Protein AF-O06669-F1 (afdb_monomer_lite)

Foldseek 3Di:
DVVVVVVVVPPPPPDDDPVRVVVVVVVVVVVVVVVVVVVVVVVVVVVVVVVVVVVVVVVVVLVVCCVVVVHDFDWDDDPVWTDRPPDID

Organism: Streptococcus gordonii (NCBI:txid1302)

Secondary structure (DSSP, 8-state):
-HHHHHHHTTS---PPPHHHHHHHHHHHHHHHHHHHHHHHHHHHHHHHHHHHHHHHHHHHHHHHHHHHHTS----EE-SS-EE-SS-B-

Radius of gyration: 29.96 Å; chains: 1; bounding box: 54×40×70 Å

Sequence (89 aa):
MVRTIVRLRQLPIKAFTVLESLLVLMISSFILLALSSSVQATFEQIQAKIFFLEFEHFYQESQKLSVSSQRKLVLEISSQEISNGYARL

pLDDT: mean 82.89, std 11.97, range [53.0, 96.56]

Structure (mmCIF, N/CA/C/O backbone):
data_AF-O06669-F1
#
_entry.id   AF-O06669-F1
#
loop_
_atom_site.group_PDB
_atom_site.id
_atom_site.type_symbol
_atom_site.label_atom_id
_atom_site.label_alt_id
_atom_site.label_comp_id
_atom_site.label_asym_id
_atom_site.label_entity_id
_atom_site.label_seq_id
_atom_site.pdbx_PDB_ins_code
_atom_site.Cartn_x
_atom_site.Cartn_y
_atom_site.Cartn_z
_atom_site.occupancy
_atom_site.B_iso_or_equiv
_atom_site.auth_seq_id
_atom_site.auth_comp_id
_atom_site.auth_asym_id
_atom_site.auth_atom_id
_atom_site.pdbx_PDB_model_num
ATOM 1 N N . MET A 1 1 ? 26.870 34.764 -32.865 1.00 53.00 1 MET A N 1
ATOM 2 C CA . MET A 1 1 ? 25.831 33.713 -32.765 1.00 53.00 1 MET A CA 1
ATOM 3 C C . MET A 1 1 ? 25.917 32.666 -33.883 1.00 53.00 1 MET A C 1
ATOM 5 O O . MET A 1 1 ? 25.857 31.485 -33.583 1.00 53.00 1 MET A O 1
ATOM 9 N N . VAL A 1 2 ? 26.144 33.055 -35.146 1.00 56.91 2 VAL A N 1
ATOM 10 C CA . VAL A 1 2 ? 26.210 32.123 -36.301 1.00 56.91 2 VAL A CA 1
ATOM 11 C C . VAL A 1 2 ? 27.367 31.105 -36.224 1.00 56.91 2 VAL A C 1
ATOM 13 O O . VAL A 1 2 ? 27.178 29.933 -36.533 1.00 56.91 2 VAL A O 1
ATOM 16 N N . ARG A 1 3 ? 28.556 31.507 -35.744 1.00 55.44 3 ARG A N 1
ATOM 17 C CA . ARG A 1 3 ? 29.735 30.616 -35.627 1.00 55.44 3 ARG A CA 1
ATOM 18 C C . ARG A 1 3 ? 29.531 29.420 -34.686 1.00 55.44 3 ARG A C 1
ATOM 20 O O . ARG A 1 3 ? 30.121 28.368 -34.915 1.00 55.44 3 ARG A O 1
ATOM 27 N N . THR A 1 4 ? 28.708 29.564 -33.649 1.00 57.22 4 THR A N 1
ATOM 28 C CA . THR A 1 4 ? 28.478 28.513 -32.645 1.00 57.22 4 THR A CA 1
ATOM 29 C C . THR A 1 4 ? 27.598 27.391 -33.201 1.00 57.22 4 THR A C 1
ATOM 31 O O . THR A 1 4 ? 27.871 26.219 -32.965 1.00 57.22 4 THR A O 1
ATOM 34 N N . ILE A 1 5 ? 26.603 27.742 -34.023 1.00 60.34 5 ILE A N 1
ATOM 35 C CA . ILE A 1 5 ? 25.674 26.796 -34.663 1.00 60.34 5 ILE A CA 1
ATOM 36 C C . ILE A 1 5 ? 26.406 25.920 -35.695 1.00 60.34 5 ILE A C 1
ATOM 38 O O . ILE A 1 5 ? 26.156 24.721 -35.791 1.00 60.34 5 ILE A O 1
ATOM 42 N N . VAL A 1 6 ? 27.376 26.490 -36.420 1.00 59.38 6 VAL A N 1
ATOM 43 C CA . VAL A 1 6 ? 28.186 25.749 -37.405 1.00 59.38 6 VAL A CA 1
ATOM 44 C C . VAL A 1 6 ? 29.094 24.709 -36.735 1.00 59.38 6 VAL A C 1
ATOM 46 O O . VAL A 1 6 ? 29.235 23.609 -37.263 1.00 59.38 6 VAL A O 1
ATOM 49 N N . ARG A 1 7 ? 29.657 25.004 -35.551 1.00 54.50 7 ARG A N 1
ATOM 50 C CA . ARG A 1 7 ? 30.455 24.024 -34.786 1.00 54.50 7 ARG A CA 1
ATOM 51 C C . ARG A 1 7 ? 29.618 22.867 -34.243 1.00 54.50 7 ARG A C 1
ATOM 53 O O . ARG A 1 7 ? 30.100 21.741 -34.237 1.00 54.50 7 ARG A O 1
ATOM 60 N N . LEU A 1 8 ? 28.372 23.117 -33.833 1.00 57.59 8 LEU A N 1
ATOM 61 C CA . LEU A 1 8 ? 27.471 22.061 -33.352 1.00 57.59 8 LEU A CA 1
ATOM 62 C C . LEU A 1 8 ? 27.119 21.051 -34.454 1.00 57.59 8 LEU A C 1
ATOM 64 O O . LEU A 1 8 ? 27.014 19.861 -34.186 1.00 57.59 8 LEU A O 1
ATOM 68 N N . ARG A 1 9 ? 27.020 21.510 -35.708 1.00 54.72 9 ARG A N 1
ATOM 69 C CA . ARG A 1 9 ? 26.775 20.661 -36.887 1.00 54.72 9 ARG A CA 1
ATOM 70 C C . ARG A 1 9 ? 27.960 19.753 -37.253 1.00 54.72 9 ARG A C 1
ATOM 72 O O . ARG A 1 9 ? 27.778 18.796 -37.995 1.00 54.72 9 ARG A O 1
ATOM 79 N N . GLN A 1 10 ? 29.163 20.067 -36.767 1.00 56.62 10 GLN A N 1
ATOM 80 C CA . GLN A 1 10 ? 30.400 19.324 -37.041 1.00 56.62 10 GLN A CA 1
ATOM 81 C C . GLN A 1 10 ? 30.779 18.336 -35.934 1.00 56.62 10 GLN A C 1
ATOM 83 O O . GLN A 1 10 ? 31.770 17.626 -36.075 1.00 56.62 10 GLN A O 1
ATOM 88 N N . LEU A 1 11 ? 30.015 18.272 -34.842 1.00 59.41 11 LEU A N 1
ATOM 89 C CA . LEU A 1 11 ? 30.157 17.200 -33.866 1.00 59.41 11 LEU A CA 1
ATOM 90 C C . LEU A 1 11 ? 29.481 15.960 -34.463 1.00 59.41 11 LEU A C 1
ATOM 92 O O . LEU A 1 11 ? 28.266 15.993 -34.668 1.00 59.41 11 LEU A O 1
ATOM 96 N N . PRO A 1 12 ? 30.214 14.874 -34.766 1.00 60.12 12 PRO A N 1
ATOM 97 C CA . PRO A 1 12 ? 29.592 13.615 -35.133 1.00 60.12 12 PRO A CA 1
ATOM 98 C C . PRO A 1 12 ? 28.938 13.051 -33.872 1.00 60.12 12 PRO A C 1
ATOM 100 O O . PRO A 1 12 ? 29.521 12.242 -33.153 1.00 60.12 12 PRO A O 1
ATOM 103 N N . ILE A 1 13 ? 27.732 13.520 -33.556 1.00 62.91 13 ILE A N 1
ATOM 104 C CA . ILE A 1 13 ? 26.899 12.889 -32.542 1.00 62.91 13 ILE A CA 1
ATOM 105 C C . ILE A 1 13 ? 26.492 11.560 -33.166 1.00 62.91 13 ILE A C 1
ATOM 107 O O . ILE A 1 13 ? 25.618 11.505 -34.031 1.00 62.91 13 ILE A O 1
ATOM 111 N N . LYS A 1 14 ? 27.221 10.501 -32.812 1.00 65.62 14 LYS A N 1
ATOM 112 C CA . LYS A 1 14 ? 26.940 9.148 -33.275 1.00 65.62 14 LYS A CA 1
ATOM 113 C C . LYS A 1 14 ? 25.562 8.791 -32.725 1.00 65.62 14 LYS A C 1
ATOM 115 O O . LYS A 1 14 ? 25.406 8.608 -31.521 1.00 65.62 14 LYS A O 1
ATOM 120 N N . ALA A 1 15 ? 24.554 8.820 -33.593 1.00 70.81 15 ALA A N 1
ATOM 121 C CA . ALA A 1 15 ? 23.210 8.415 -33.223 1.00 70.81 15 ALA A CA 1
ATOM 122 C C . ALA A 1 15 ? 23.251 6.956 -32.761 1.00 70.81 15 ALA A C 1
ATOM 124 O O . ALA A 1 15 ? 24.037 6.160 -33.286 1.00 70.81 15 ALA A O 1
ATOM 125 N N . PHE A 1 16 ? 22.415 6.620 -31.782 1.00 73.12 16 PHE A N 1
ATOM 126 C CA . PHE A 1 16 ? 22.257 5.237 -31.360 1.00 73.12 16 PHE A CA 1
ATOM 127 C C . PHE A 1 16 ? 21.862 4.372 -32.553 1.00 73.12 16 PHE A C 1
ATOM 129 O O . PHE A 1 16 ? 21.011 4.741 -33.367 1.00 73.12 16 PHE A O 1
ATOM 136 N N . THR A 1 17 ? 22.479 3.203 -32.650 1.00 87.69 17 THR A N 1
ATOM 137 C CA . THR A 1 17 ? 22.024 2.178 -33.580 1.00 87.69 17 THR A CA 1
ATOM 138 C C . THR A 1 17 ? 20.628 1.698 -33.179 1.00 87.69 17 THR A C 1
ATOM 140 O O . THR A 1 17 ? 20.203 1.809 -32.023 1.00 87.69 17 THR A O 1
ATOM 143 N N . VAL A 1 18 ? 19.896 1.130 -34.138 1.00 87.88 18 VAL A N 1
ATOM 144 C CA . VAL A 1 18 ? 18.566 0.552 -33.879 1.00 87.88 18 VAL A CA 1
ATOM 145 C C . VAL A 1 18 ? 18.651 -0.557 -32.825 1.00 87.88 18 VAL A C 1
ATOM 147 O O . VAL A 1 18 ? 17.785 -0.645 -31.960 1.00 87.88 18 VAL A O 1
ATOM 150 N N . LEU A 1 19 ? 19.724 -1.356 -32.849 1.00 90.81 19 LEU A N 1
ATOM 151 C CA . LEU A 1 19 ? 19.957 -2.420 -31.874 1.00 90.81 19 LEU A CA 1
ATOM 152 C C . LEU A 1 19 ? 20.164 -1.867 -30.459 1.00 90.81 19 LEU A C 1
ATOM 154 O O . LEU A 1 19 ? 19.527 -2.339 -29.523 1.00 90.81 19 LEU A O 1
ATOM 158 N N . GLU A 1 20 ? 21.018 -0.854 -30.298 1.00 90.50 20 GLU A N 1
ATOM 159 C CA . GLU A 1 20 ? 21.225 -0.212 -28.994 1.00 90.50 20 GLU A CA 1
ATOM 160 C C . GLU A 1 20 ? 19.929 0.424 -28.476 1.00 90.50 20 GLU A C 1
ATOM 162 O O . GLU A 1 20 ? 19.587 0.260 -27.308 1.00 90.50 20 GLU A O 1
ATOM 167 N N . SER A 1 21 ? 19.159 1.074 -29.353 1.00 92.75 21 SER A N 1
ATOM 168 C CA . SER A 1 21 ? 17.851 1.643 -29.002 1.00 92.75 21 SER A CA 1
ATOM 169 C C . SER A 1 21 ? 16.869 0.565 -28.529 1.00 92.75 21 SER A C 1
ATOM 171 O O . SER A 1 21 ? 16.160 0.760 -27.543 1.00 92.75 21 SER A O 1
ATOM 173 N N . LEU A 1 22 ? 16.854 -0.595 -29.193 1.00 94.25 22 LEU A N 1
ATOM 174 C CA . LEU A 1 22 ? 15.997 -1.721 -28.829 1.00 94.25 22 LEU A CA 1
ATOM 175 C C . LEU A 1 22 ? 16.408 -2.338 -27.485 1.00 94.25 22 LEU A C 1
ATOM 177 O O . LEU A 1 22 ? 15.544 -2.660 -26.673 1.00 94.25 22 LEU A O 1
ATOM 181 N N . LEU A 1 23 ? 17.713 -2.457 -27.222 1.00 95.06 23 LEU A N 1
ATOM 182 C CA . LEU A 1 23 ? 18.229 -2.934 -25.937 1.00 95.06 23 LEU A CA 1
ATOM 183 C C . LEU A 1 23 ? 17.865 -1.980 -24.795 1.00 95.06 23 LEU A C 1
ATOM 185 O O . LEU A 1 23 ? 17.399 -2.429 -23.750 1.00 95.06 23 LEU A O 1
ATOM 189 N N . VAL A 1 24 ? 18.010 -0.670 -25.001 1.00 95.50 24 VAL A N 1
ATOM 190 C CA . VAL A 1 24 ? 17.614 0.346 -24.013 1.00 95.50 24 VAL A CA 1
ATOM 191 C C . VAL A 1 24 ? 16.104 0.311 -23.761 1.00 95.50 24 VAL A C 1
ATOM 193 O O . VAL A 1 24 ? 15.668 0.379 -22.609 1.00 95.50 24 VAL A O 1
ATOM 196 N N . LEU A 1 25 ? 15.291 0.151 -24.808 1.00 94.94 25 LEU A N 1
ATOM 197 C CA . LEU A 1 25 ? 13.842 0.019 -24.667 1.00 94.94 25 LEU A CA 1
ATOM 198 C C . LEU A 1 25 ? 13.464 -1.249 -23.893 1.00 94.94 25 LEU A C 1
ATOM 200 O O . LEU A 1 25 ? 12.620 -1.198 -23.001 1.00 94.94 25 LEU A O 1
ATOM 204 N N . MET A 1 26 ? 14.112 -2.373 -24.198 1.00 96.00 26 MET A N 1
ATOM 205 C CA . MET A 1 26 ? 13.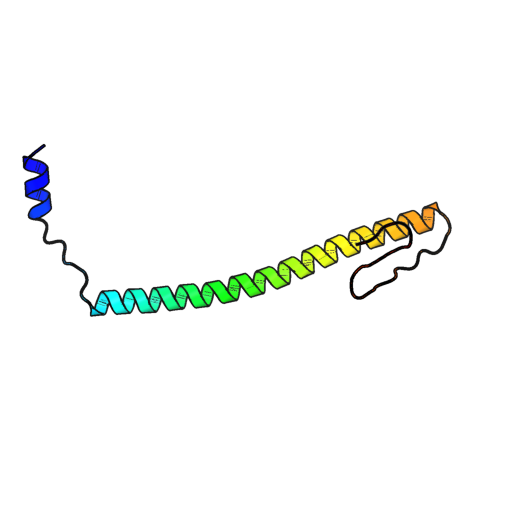884 -3.642 -23.513 1.00 96.00 26 MET A CA 1
ATOM 206 C C . MET A 1 26 ? 14.212 -3.516 -22.022 1.00 96.00 26 MET A C 1
ATOM 208 O O . MET A 1 26 ? 13.346 -3.758 -21.183 1.00 96.00 26 MET A O 1
ATOM 212 N N . ILE A 1 27 ? 15.411 -3.036 -21.686 1.00 96.56 27 ILE A N 1
ATOM 213 C CA . ILE A 1 27 ? 15.852 -2.870 -20.295 1.00 96.56 27 ILE A CA 1
ATOM 214 C C . ILE A 1 27 ? 14.933 -1.904 -19.540 1.00 96.56 27 ILE A C 1
ATOM 216 O O . ILE A 1 27 ? 14.484 -2.221 -18.440 1.00 96.56 27 ILE A O 1
ATOM 220 N N . SER A 1 28 ? 14.611 -0.748 -20.126 1.00 95.69 28 SER A N 1
ATOM 221 C CA . SER A 1 28 ? 13.735 0.232 -19.471 1.00 95.69 28 SER A CA 1
ATOM 222 C C . SER A 1 28 ? 12.325 -0.317 -19.239 1.00 95.69 28 SER A C 1
ATOM 224 O O . SER A 1 28 ? 11.774 -0.125 -18.157 1.00 95.69 28 SER A O 1
ATOM 226 N N . SER A 1 29 ? 11.777 -1.082 -20.188 1.00 94.94 29 SER A N 1
ATOM 227 C CA . SER A 1 29 ? 10.474 -1.743 -20.036 1.00 94.94 29 SER A CA 1
ATOM 228 C C . SER A 1 29 ? 10.479 -2.760 -18.894 1.00 94.94 29 SER A C 1
ATOM 230 O O . SER A 1 29 ? 9.578 -2.747 -18.058 1.00 94.94 29 SER A O 1
ATOM 232 N N . PHE A 1 30 ? 11.509 -3.608 -18.803 1.00 93.56 30 PHE A N 1
ATOM 233 C CA . PHE A 1 30 ? 11.622 -4.578 -17.709 1.00 93.56 30 PHE A CA 1
ATOM 234 C C . PHE A 1 30 ? 11.795 -3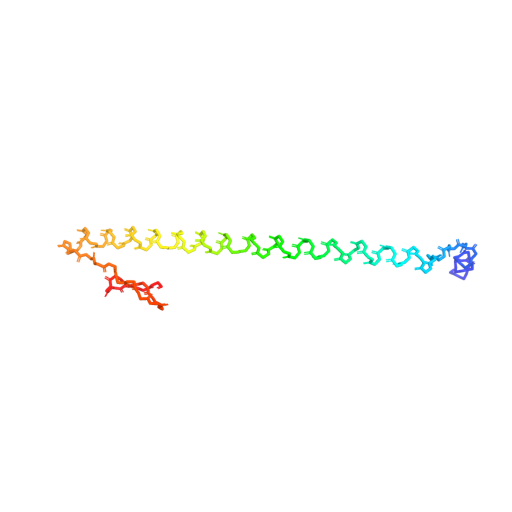.909 -16.342 1.00 93.56 30 PHE A C 1
ATOM 236 O O . PHE A 1 30 ? 11.184 -4.357 -15.372 1.00 93.56 30 PHE A O 1
ATOM 243 N N . ILE A 1 31 ? 12.563 -2.818 -16.259 1.00 93.81 31 ILE A N 1
ATOM 244 C CA . ILE A 1 31 ? 12.690 -2.027 -15.027 1.00 93.81 31 ILE A CA 1
ATOM 245 C C . ILE A 1 31 ? 11.322 -1.473 -14.614 1.00 93.81 31 ILE A C 1
ATOM 247 O O . ILE A 1 31 ? 10.926 -1.627 -13.462 1.00 93.81 31 ILE A O 1
ATOM 251 N N . LEU A 1 32 ? 10.572 -0.876 -15.545 1.00 92.25 32 LEU A N 1
ATOM 252 C CA . LEU A 1 32 ? 9.243 -0.329 -15.258 1.00 92.25 32 LEU A CA 1
ATOM 253 C C . LEU A 1 32 ? 8.270 -1.401 -14.754 1.00 92.25 32 LEU A C 1
ATOM 255 O O . LEU A 1 32 ? 7.567 -1.170 -13.771 1.00 92.25 32 LEU A O 1
ATOM 259 N N . LEU A 1 33 ? 8.262 -2.582 -15.377 1.00 89.38 33 LEU A N 1
ATOM 260 C CA . LEU A 1 33 ? 7.420 -3.701 -14.945 1.00 89.38 33 LEU A CA 1
ATOM 261 C C . LEU A 1 33 ? 7.795 -4.194 -13.540 1.00 89.38 33 LEU A C 1
ATOM 263 O O . LEU A 1 33 ? 6.916 -4.375 -12.696 1.00 89.38 33 LEU A O 1
ATOM 267 N N . ALA A 1 34 ? 9.091 -4.365 -13.264 1.00 87.06 34 ALA A N 1
ATOM 268 C CA . ALA A 1 34 ? 9.572 -4.809 -11.957 1.00 87.06 34 ALA A CA 1
ATOM 269 C C . ALA A 1 34 ? 9.230 -3.805 -10.843 1.00 87.06 34 ALA A C 1
ATOM 271 O O . ALA A 1 34 ? 8.786 -4.194 -9.760 1.00 87.06 34 ALA A O 1
ATOM 272 N N . LEU A 1 35 ? 9.385 -2.506 -11.113 1.00 85.88 35 LEU A N 1
ATOM 273 C CA . LEU A 1 35 ? 9.047 -1.456 -10.153 1.00 85.88 35 LEU A CA 1
ATOM 274 C C . LEU A 1 35 ? 7.533 -1.340 -9.944 1.00 85.88 35 LEU A C 1
ATOM 276 O O . LEU A 1 35 ? 7.095 -1.161 -8.811 1.00 85.88 35 LEU A O 1
ATOM 280 N N . SER A 1 36 ? 6.728 -1.489 -11.000 1.00 84.12 36 SER A N 1
ATOM 281 C CA . SER A 1 36 ? 5.266 -1.403 -10.908 1.00 84.12 36 SER A CA 1
ATOM 282 C C . SER A 1 36 ? 4.681 -2.459 -9.964 1.00 84.12 36 SER A C 1
ATOM 284 O O . SER A 1 36 ? 3.860 -2.124 -9.109 1.00 84.12 36 SER A O 1
ATOM 286 N N . SER A 1 37 ? 5.153 -3.707 -10.048 1.00 76.12 37 SER A N 1
ATOM 287 C CA . SER A 1 37 ? 4.709 -4.780 -9.146 1.00 76.12 37 SER A CA 1
ATOM 288 C C . SER A 1 37 ? 5.094 -4.518 -7.685 1.00 76.12 37 SER A C 1
ATOM 290 O O . SER A 1 37 ? 4.287 -4.751 -6.784 1.00 76.12 37 SER A O 1
ATOM 292 N N . SER A 1 38 ? 6.303 -4.002 -7.447 1.00 80.44 38 SER A N 1
ATOM 293 C CA . SER A 1 38 ? 6.794 -3.687 -6.100 1.00 80.44 38 SER A CA 1
ATOM 294 C C . SER A 1 38 ? 5.977 -2.577 -5.425 1.00 80.44 38 SER A C 1
ATOM 296 O O . SER A 1 38 ? 5.637 -2.669 -4.241 1.00 80.44 38 SER A O 1
ATOM 298 N N . VAL A 1 39 ? 5.602 -1.544 -6.188 1.00 76.12 39 VAL A N 1
ATOM 299 C CA . VAL A 1 39 ? 4.778 -0.434 -5.687 1.00 76.12 39 VAL A CA 1
ATOM 300 C C . VAL A 1 39 ? 3.394 -0.927 -5.268 1.00 76.12 39 VAL A C 1
ATOM 302 O O . VAL A 1 39 ? 2.940 -0.573 -4.183 1.00 76.12 39 VAL A O 1
ATOM 305 N N . GLN A 1 40 ? 2.758 -1.788 -6.067 1.00 77.44 40 GLN A N 1
ATOM 306 C CA . GLN A 1 40 ? 1.436 -2.331 -5.744 1.00 77.44 40 GLN A CA 1
ATOM 307 C C . GLN A 1 40 ? 1.454 -3.157 -4.447 1.00 77.44 40 GLN A C 1
ATOM 309 O O . GLN A 1 40 ? 0.646 -2.919 -3.551 1.00 77.44 40 GLN A O 1
ATOM 314 N N . ALA A 1 41 ? 2.422 -4.067 -4.303 1.00 78.56 41 ALA A N 1
ATOM 315 C CA . ALA A 1 41 ? 2.556 -4.891 -3.099 1.00 78.56 41 ALA A CA 1
ATOM 316 C C . ALA A 1 41 ? 2.845 -4.052 -1.840 1.00 78.56 41 ALA A C 1
ATOM 318 O O . ALA A 1 41 ? 2.371 -4.361 -0.746 1.00 78.56 41 ALA A O 1
ATOM 319 N N . THR A 1 42 ? 3.616 -2.973 -1.988 1.00 78.06 42 THR A N 1
ATOM 320 C CA . THR A 1 42 ? 3.889 -2.034 -0.893 1.00 78.06 42 THR A CA 1
ATOM 321 C C . THR A 1 42 ? 2.632 -1.247 -0.518 1.00 78.06 42 THR A C 1
ATOM 323 O O . THR A 1 42 ? 2.368 -1.042 0.667 1.00 78.06 42 THR A O 1
ATOM 326 N N . PHE A 1 43 ? 1.830 -0.843 -1.505 1.00 81.75 43 PHE A N 1
ATOM 327 C CA . PHE A 1 43 ? 0.586 -0.114 -1.279 1.00 81.75 43 PHE A CA 1
ATOM 328 C C . PHE A 1 43 ? -0.439 -0.951 -0.506 1.00 81.75 43 PHE A C 1
ATOM 330 O O . PHE A 1 43 ? -0.998 -0.463 0.472 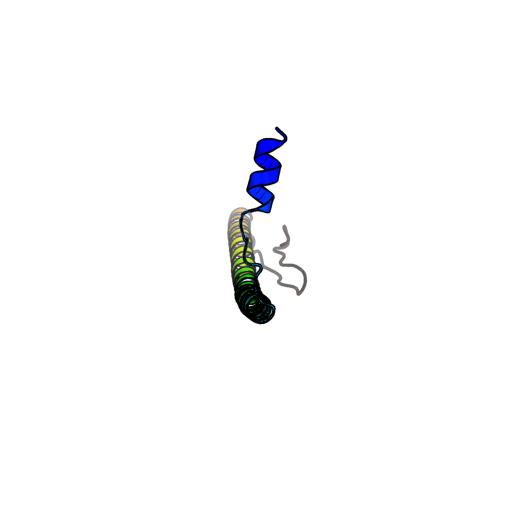1.00 81.75 43 PHE A O 1
ATOM 337 N N . GLU A 1 44 ? -0.614 -2.228 -0.857 1.00 83.62 44 GLU A N 1
ATOM 338 C CA . GLU A 1 44 ? -1.508 -3.148 -0.134 1.00 83.62 44 GLU A CA 1
ATOM 339 C C . GLU A 1 44 ? -1.104 -3.315 1.338 1.00 83.62 44 GLU A C 1
ATOM 341 O O . GLU A 1 44 ? -1.944 -3.247 2.238 1.00 83.62 44 GLU A O 1
ATOM 346 N N . GLN A 1 45 ? 0.197 -3.459 1.609 1.00 85.44 45 GLN A N 1
ATOM 347 C CA . GLN A 1 45 ? 0.709 -3.553 2.979 1.00 85.44 45 GLN A CA 1
ATOM 348 C C . GLN A 1 45 ? 0.475 -2.268 3.780 1.00 85.44 45 GLN A C 1
ATOM 350 O O . GLN A 1 45 ? 0.144 -2.327 4.965 1.00 85.44 45 GLN A O 1
ATOM 355 N N . ILE A 1 46 ? 0.664 -1.104 3.155 1.00 88.38 46 ILE A N 1
ATOM 356 C CA . ILE A 1 46 ? 0.430 0.192 3.799 1.00 88.38 46 ILE A CA 1
ATOM 357 C C . ILE A 1 46 ? -1.062 0.390 4.065 1.00 88.38 46 ILE A C 1
ATOM 359 O O . ILE A 1 46 ? -1.419 0.793 5.169 1.00 88.38 46 ILE A O 1
ATOM 363 N N . GLN A 1 47 ? -1.929 0.060 3.108 1.00 87.81 47 GLN A N 1
ATOM 364 C CA . GLN A 1 47 ? -3.378 0.156 3.269 1.00 87.81 47 GLN A CA 1
ATOM 365 C C . GLN A 1 47 ? -3.862 -0.697 4.447 1.00 87.81 47 GLN A C 1
ATOM 367 O O . GLN A 1 47 ? -4.599 -0.200 5.296 1.00 87.81 47 GLN A O 1
ATOM 372 N N . ALA A 1 48 ? -3.386 -1.941 4.557 1.00 87.06 48 ALA A N 1
ATOM 373 C CA . ALA A 1 48 ? -3.701 -2.795 5.699 1.00 87.06 48 ALA A CA 1
ATOM 374 C C . ALA A 1 48 ? -3.210 -2.185 7.023 1.00 87.06 48 ALA A C 1
ATOM 376 O O . ALA A 1 48 ? -3.949 -2.167 8.003 1.00 87.06 48 ALA A O 1
ATOM 377 N N . LYS A 1 49 ? -1.986 -1.640 7.064 1.00 90.75 49 LYS A N 1
ATOM 378 C CA . LYS A 1 49 ? -1.446 -0.986 8.270 1.00 90.75 49 LYS A CA 1
ATOM 379 C C . LYS A 1 49 ? -2.249 0.240 8.693 1.00 90.75 49 LYS A C 1
ATOM 381 O O . LYS A 1 49 ? -2.489 0.400 9.885 1.00 90.75 49 LYS A O 1
ATOM 386 N N . ILE A 1 50 ? -2.647 1.090 7.746 1.00 91.50 50 ILE A N 1
ATOM 387 C CA . ILE A 1 50 ? -3.478 2.269 8.024 1.00 91.50 50 ILE A CA 1
ATOM 388 C C . ILE A 1 50 ? -4.825 1.823 8.587 1.00 91.50 50 ILE A C 1
ATOM 390 O O . ILE A 1 50 ?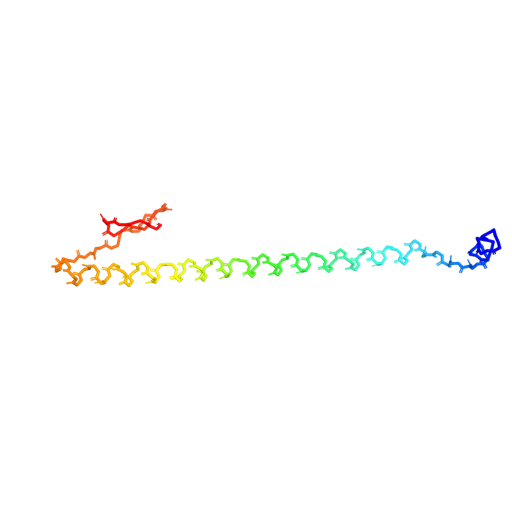 -5.228 2.318 9.634 1.00 91.50 50 ILE A O 1
ATOM 394 N N . PHE A 1 51 ? -5.457 0.827 7.960 1.00 91.12 51 PHE A N 1
ATOM 395 C CA . PHE A 1 51 ? -6.704 0.254 8.458 1.00 91.12 51 PHE A CA 1
ATOM 396 C C . PHE A 1 51 ? -6.561 -0.286 9.888 1.00 91.12 51 PHE A C 1
ATOM 398 O O . PHE A 1 51 ? -7.379 0.028 10.747 1.00 91.12 51 PHE A O 1
ATOM 405 N N . PHE A 1 52 ? -5.509 -1.059 10.180 1.00 92.69 52 PHE A N 1
ATOM 406 C CA . PHE A 1 52 ? -5.283 -1.578 11.532 1.00 92.69 52 PHE A CA 1
ATOM 407 C C . PHE A 1 52 ? -5.045 -0.470 12.560 1.00 92.69 52 PHE A C 1
ATOM 409 O O . PHE A 1 52 ? -5.532 -0.584 13.681 1.00 92.69 52 PHE A O 1
ATOM 416 N N . LEU A 1 53 ? -4.329 0.594 12.189 1.00 93.25 53 LEU A N 1
ATOM 417 C CA . LEU A 1 53 ? -4.096 1.742 13.065 1.00 93.25 53 LEU A CA 1
ATOM 418 C C . LEU A 1 53 ? -5.404 2.481 13.381 1.00 93.25 53 LEU A C 1
ATOM 420 O O . LEU A 1 53 ? -5.665 2.831 14.531 1.00 93.25 53 LEU A O 1
ATOM 424 N N . GLU A 1 54 ? -6.235 2.698 12.364 1.00 91.31 54 GLU A N 1
ATOM 425 C CA . GLU A 1 54 ? -7.532 3.356 12.509 1.00 91.31 54 GLU A CA 1
ATOM 426 C C . GLU A 1 54 ? -8.500 2.507 13.343 1.00 91.31 54 GLU A C 1
ATOM 428 O O . GLU A 1 54 ? -9.129 3.009 14.277 1.00 91.31 54 GLU A O 1
ATOM 433 N N . PHE A 1 55 ? -8.533 1.196 13.091 1.00 92.06 55 PHE A N 1
ATOM 434 C CA . PHE A 1 55 ? -9.288 0.238 13.891 1.00 92.06 55 PHE A CA 1
ATOM 435 C C . PHE A 1 55 ? -8.823 0.206 15.352 1.00 92.06 55 PHE A C 1
ATOM 437 O O . PHE A 1 55 ? -9.653 0.192 16.260 1.00 92.06 55 PHE A O 1
ATOM 444 N N . GLU A 1 56 ? -7.512 0.208 15.606 1.00 93.00 56 GLU A N 1
ATOM 445 C CA . GLU A 1 56 ? -6.973 0.225 16.967 1.00 93.00 56 GLU A CA 1
ATOM 446 C C . GLU A 1 56 ? -7.399 1.492 17.711 1.00 93.00 56 GLU A C 1
ATOM 448 O O . GLU A 1 56 ? -7.871 1.409 18.849 1.00 93.00 56 GLU A O 1
ATOM 453 N N . HIS A 1 57 ? -7.296 2.655 17.065 1.00 92.56 57 HIS A N 1
ATOM 454 C CA . HIS A 1 57 ? -7.750 3.913 17.646 1.00 92.56 57 HIS A CA 1
ATOM 455 C C . HIS A 1 57 ? -9.252 3.874 17.963 1.00 92.56 57 HIS A C 1
ATOM 457 O O . HIS A 1 57 ? -9.656 4.163 19.092 1.00 92.56 57 HIS A O 1
ATOM 463 N N . PHE A 1 58 ? -10.069 3.427 17.007 1.00 91.00 58 PHE A N 1
ATOM 464 C CA . PHE A 1 58 ? -11.513 3.270 17.176 1.00 91.00 58 PHE A CA 1
ATOM 465 C C . PHE A 1 58 ? -11.871 2.302 18.315 1.00 91.00 58 PHE A C 1
ATOM 467 O O . PHE A 1 58 ? -12.780 2.555 19.114 1.00 91.00 58 PHE A O 1
ATOM 474 N N . TYR A 1 59 ? -11.135 1.198 18.444 1.00 90.88 59 TYR A N 1
ATOM 475 C CA . TYR A 1 59 ? -11.319 0.232 19.522 1.00 90.88 59 TYR A CA 1
ATOM 476 C C . TYR A 1 59 ? -10.951 0.822 20.888 1.00 90.88 59 TYR A C 1
ATOM 478 O O . TYR A 1 59 ? -11.717 0.684 21.844 1.00 90.88 59 TYR A O 1
ATOM 486 N N . GLN A 1 60 ? -9.821 1.526 20.992 1.00 93.00 60 GLN A N 1
ATOM 487 C CA . GLN A 1 60 ? -9.410 2.199 22.227 1.00 93.00 60 GLN A CA 1
ATOM 488 C C . GLN A 1 60 ? -10.414 3.277 22.649 1.00 93.00 60 GLN A C 1
ATOM 490 O O . GLN A 1 60 ? -10.732 3.407 23.834 1.00 93.00 60 GLN A O 1
ATOM 495 N N . GLU A 1 61 ? -10.941 4.043 21.696 1.00 90.81 61 GLU A N 1
ATOM 496 C CA . GLU A 1 61 ? -11.977 5.041 21.951 1.00 90.81 61 GLU A CA 1
ATOM 497 C C . GLU A 1 61 ? -13.278 4.385 22.428 1.00 90.81 61 GLU A C 1
ATOM 499 O O . GLU A 1 61 ? -13.850 4.799 23.439 1.00 90.81 61 GLU A O 1
ATOM 504 N N . SER A 1 62 ? -13.679 3.282 21.791 1.00 89.00 62 SER A N 1
ATOM 505 C CA . SER A 1 62 ? -14.820 2.469 22.220 1.00 89.00 62 SER A CA 1
ATOM 506 C C . SER A 1 62 ? -14.633 1.934 23.644 1.00 89.00 62 SER A C 1
ATOM 508 O O . SER A 1 62 ? -15.559 1.975 24.450 1.00 89.00 62 SER A O 1
ATOM 510 N N . GLN A 1 63 ? -13.433 1.484 24.018 1.00 90.12 63 GLN A N 1
ATOM 511 C CA . GLN A 1 63 ? -13.159 1.055 25.392 1.00 90.12 63 GLN A CA 1
ATOM 512 C C . GLN A 1 63 ? -13.271 2.207 26.393 1.00 90.12 63 GLN A C 1
ATOM 514 O O . GLN A 1 63 ? -13.925 2.057 27.426 1.00 90.12 63 GLN A O 1
ATOM 519 N N . LYS A 1 64 ? -12.683 3.371 26.089 1.00 91.25 64 LYS A N 1
ATOM 520 C CA . LYS A 1 64 ? -12.797 4.569 26.938 1.00 91.25 64 LYS A CA 1
ATOM 521 C C . LYS A 1 64 ? -14.258 4.972 27.123 1.00 91.25 64 LYS A C 1
ATOM 523 O O . LYS A 1 64 ? -14.680 5.238 28.249 1.00 91.25 64 LYS A O 1
ATOM 528 N N . LEU A 1 65 ? -15.043 4.952 26.045 1.00 89.44 65 LEU A N 1
ATOM 529 C CA . LEU A 1 65 ? -16.471 5.248 26.084 1.00 89.44 65 LEU A CA 1
ATOM 530 C C . LEU A 1 65 ? -17.243 4.198 26.893 1.00 89.44 65 LEU A C 1
ATOM 532 O O . LEU A 1 65 ? -18.111 4.558 27.683 1.00 89.44 65 LEU A O 1
ATOM 536 N N . SER A 1 66 ? -16.905 2.914 26.763 1.00 88.75 66 SER A N 1
ATOM 537 C CA . SER A 1 66 ? -17.508 1.827 27.543 1.00 88.75 66 SER A CA 1
ATOM 538 C C . SER A 1 66 ? -17.256 1.988 29.045 1.00 88.75 66 SER A C 1
ATOM 540 O O . SER A 1 66 ? -18.187 1.867 29.843 1.00 88.75 66 SER A O 1
ATOM 542 N N . VAL A 1 67 ? -16.027 2.347 29.433 1.00 90.75 67 VAL A N 1
ATOM 543 C CA . VAL A 1 67 ? -15.663 2.628 30.830 1.00 90.75 67 VAL A CA 1
ATOM 544 C C . VAL A 1 67 ? -16.399 3.865 31.344 1.00 90.75 67 VAL A C 1
ATOM 546 O O . VAL A 1 67 ? -17.003 3.815 32.413 1.00 90.75 67 VAL A O 1
ATOM 549 N N . SER A 1 68 ? -16.408 4.956 30.571 1.00 89.75 68 SER A N 1
ATOM 550 C CA . SER A 1 68 ? -17.067 6.207 30.965 1.00 89.75 68 SER A CA 1
ATOM 551 C C . SER A 1 68 ? -18.588 6.080 31.063 1.00 89.75 68 SER A C 1
ATOM 553 O O . SER A 1 68 ? -19.199 6.738 31.899 1.00 89.75 68 SER A O 1
ATOM 555 N N . SER A 1 69 ? -19.208 5.279 30.197 1.00 86.50 69 SER A N 1
ATOM 556 C CA . SER A 1 69 ? -20.663 5.089 30.160 1.00 86.50 69 SER A CA 1
ATOM 557 C C . SER A 1 69 ? -21.150 3.952 31.063 1.00 86.50 69 SER A C 1
ATOM 559 O O . SER A 1 69 ? -22.359 3.756 31.178 1.00 86.50 69 SER A O 1
ATOM 561 N N . GLN A 1 70 ? -20.231 3.194 31.680 1.00 86.81 70 GLN A N 1
ATOM 562 C CA . GLN A 1 70 ? -20.499 1.957 32.428 1.00 86.81 70 GLN A CA 1
ATOM 563 C C . GLN A 1 70 ? -21.367 0.946 31.658 1.00 86.81 70 GLN A C 1
ATOM 565 O O . GLN A 1 70 ? -22.104 0.152 32.246 1.00 86.81 70 GLN A O 1
ATOM 570 N N . ARG A 1 71 ? -21.298 0.969 30.325 1.00 83.81 71 ARG A N 1
ATOM 571 C CA . ARG A 1 71 ? -22.055 0.079 29.445 1.00 83.81 71 ARG A CA 1
ATOM 572 C C . ARG A 1 71 ? -21.099 -0.696 28.572 1.00 83.81 71 ARG A C 1
ATOM 574 O O . ARG A 1 71 ? -20.135 -0.148 28.044 1.00 83.81 71 ARG A O 1
ATOM 581 N N . LYS A 1 72 ? -21.386 -1.983 28.396 1.00 81.94 72 LYS A N 1
ATOM 582 C CA . LYS A 1 72 ? -20.649 -2.817 27.453 1.00 81.94 72 LYS A CA 1
ATOM 583 C C . LYS A 1 72 ? -20.950 -2.328 26.038 1.00 81.94 72 LYS A C 1
ATOM 585 O O . LYS A 1 72 ? -22.097 -2.401 25.606 1.00 81.94 72 LYS A O 1
ATOM 590 N N . LEU A 1 73 ? -19.926 -1.846 25.341 1.00 85.25 73 LEU A N 1
ATOM 591 C CA . LEU A 1 73 ? -20.006 -1.581 23.908 1.00 85.25 73 LEU A CA 1
ATOM 592 C C . LEU A 1 73 ? -19.581 -2.833 23.14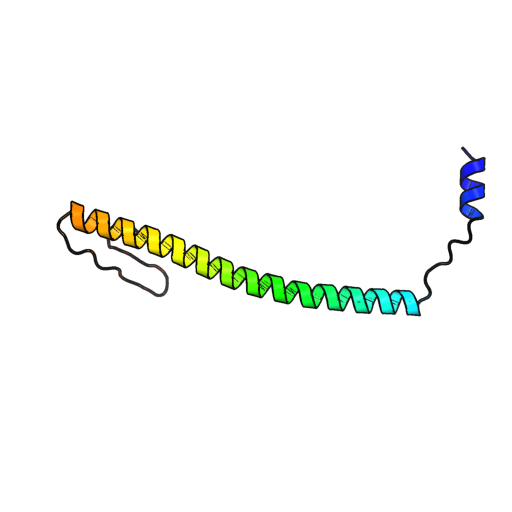9 1.00 85.25 73 LEU A C 1
ATOM 594 O O . LEU A 1 73 ? -18.634 -3.517 23.539 1.00 85.25 73 LEU A O 1
ATOM 598 N N . VAL A 1 74 ? -20.319 -3.150 22.092 1.00 84.88 74 VAL A N 1
ATOM 599 C CA . VAL A 1 74 ? -20.045 -4.279 21.206 1.00 84.88 74 VAL A CA 1
ATOM 600 C C . VAL A 1 74 ? -19.709 -3.702 19.843 1.00 84.88 74 VAL A C 1
ATOM 602 O O . VAL A 1 74 ? -20.414 -2.819 19.364 1.00 84.88 74 VAL A O 1
ATOM 605 N N . LEU A 1 75 ? -18.615 -4.182 19.257 1.00 86.88 75 LEU A N 1
ATOM 606 C CA . LEU A 1 75 ? -18.271 -3.851 17.884 1.00 86.88 75 LEU A CA 1
ATOM 607 C C . LEU A 1 75 ? -19.032 -4.777 16.941 1.00 86.88 75 LEU A C 1
ATOM 609 O O . LEU A 1 75 ? -18.844 -5.993 16.979 1.00 86.88 75 LEU A O 1
ATOM 613 N N . GLU A 1 76 ? -19.873 -4.195 16.099 1.00 88.50 76 GLU A N 1
ATOM 614 C CA . GLU A 1 76 ? -20.531 -4.879 14.997 1.00 88.50 76 GLU A CA 1
ATOM 615 C C . GLU A 1 76 ? -19.699 -4.677 13.735 1.00 88.50 76 GLU A C 1
ATOM 617 O O . GLU A 1 76 ? -19.497 -3.551 13.286 1.00 88.50 76 GLU A O 1
ATOM 622 N N . ILE A 1 77 ? -19.188 -5.778 13.187 1.00 87.62 77 ILE A N 1
ATOM 623 C CA . ILE A 1 77 ? -18.396 -5.787 11.958 1.00 87.62 77 ILE A CA 1
ATOM 624 C C . ILE A 1 77 ? -19.302 -6.300 10.845 1.00 87.62 77 ILE A C 1
ATOM 626 O O . ILE A 1 77 ? -19.689 -7.470 10.836 1.00 87.62 77 ILE A O 1
ATOM 630 N N . SER A 1 78 ? -19.645 -5.418 9.914 1.00 87.50 78 SER A N 1
ATOM 631 C CA . SER A 1 78 ? -20.359 -5.761 8.687 1.00 87.50 78 SER A CA 1
ATOM 632 C C . SER A 1 78 ? -19.402 -5.741 7.493 1.00 87.50 78 SER A C 1
ATOM 634 O O . SER A 1 78 ? -18.246 -5.338 7.603 1.00 87.50 78 SER A O 1
ATOM 636 N N . SER A 1 79 ? -19.875 -6.163 6.320 1.00 79.81 79 SER A N 1
ATOM 637 C CA . SER A 1 79 ? -19.080 -6.100 5.086 1.00 79.81 79 SER A CA 1
ATOM 638 C C . SER A 1 79 ? -18.765 -4.671 4.627 1.00 79.81 79 SER A C 1
ATOM 640 O O . SER A 1 79 ? -17.940 -4.506 3.733 1.00 79.81 79 SER A O 1
ATOM 642 N N . GLN A 1 80 ? -19.446 -3.661 5.178 1.00 82.94 80 GLN A N 1
ATOM 643 C CA . GLN A 1 80 ? -19.350 -2.267 4.733 1.00 82.94 80 GLN A CA 1
ATOM 644 C C . GLN A 1 80 ? -18.855 -1.310 5.816 1.00 82.94 80 GLN A C 1
ATOM 646 O O . GLN A 1 80 ? -18.273 -0.290 5.471 1.00 82.94 80 GLN A O 1
ATOM 651 N N . GLU A 1 81 ? -19.087 -1.621 7.090 1.00 86.38 81 GLU A N 1
ATOM 652 C CA . GLU A 1 81 ? -18.756 -0.740 8.212 1.00 86.38 81 GLU A CA 1
ATOM 653 C C . GLU A 1 81 ? -18.486 -1.526 9.499 1.00 86.38 81 GLU A C 1
ATOM 655 O O . GLU A 1 81 ? -19.032 -2.618 9.713 1.00 86.38 81 GLU A O 1
ATOM 660 N N . ILE A 1 82 ? -17.682 -0.927 10.376 1.00 88.25 82 ILE A N 1
ATOM 661 C CA . ILE A 1 82 ? -17.495 -1.336 11.767 1.00 88.25 82 ILE A CA 1
ATOM 662 C C . ILE A 1 82 ? -18.160 -0.288 12.660 1.00 88.25 82 ILE A C 1
ATOM 664 O O . ILE A 1 82 ? -17.800 0.884 12.634 1.00 88.25 82 ILE A O 1
ATOM 668 N N . SER A 1 83 ? -19.123 -0.698 13.481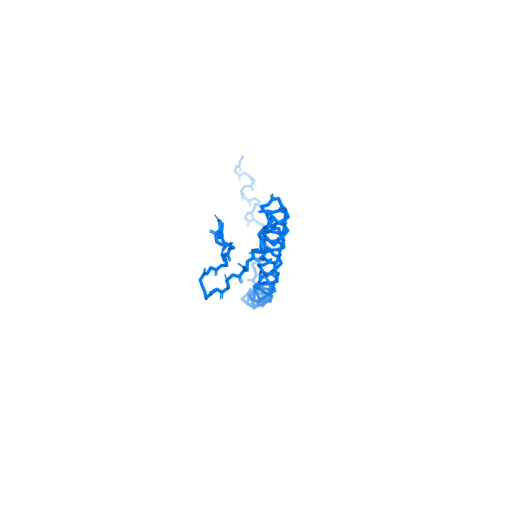 1.00 86.19 83 SER A N 1
ATOM 669 C CA . SER A 1 83 ? -19.891 0.203 14.347 1.00 86.19 83 SER A CA 1
ATOM 670 C C . SER A 1 83 ? -19.775 -0.203 15.809 1.00 86.19 83 SER A C 1
ATOM 672 O O . SER A 1 83 ? -19.778 -1.385 16.137 1.00 86.19 83 SER A O 1
ATOM 674 N N . ASN A 1 84 ? -19.711 0.777 16.710 1.00 83.50 84 ASN A N 1
ATOM 675 C CA . ASN A 1 84 ? -19.809 0.559 18.159 1.00 83.50 84 ASN A CA 1
ATOM 676 C C . ASN A 1 84 ? -21.167 1.027 18.733 1.00 83.50 84 ASN A C 1
ATOM 678 O O . ASN A 1 84 ? -21.318 1.153 19.950 1.00 83.50 84 ASN A O 1
ATOM 682 N N . GLY A 1 85 ? -22.130 1.348 17.857 1.00 81.25 85 GLY A N 1
ATOM 683 C CA . GLY A 1 85 ? -23.435 1.926 18.199 1.00 81.25 85 GLY A CA 1
ATOM 684 C C . GLY A 1 85 ? -23.447 3.453 18.382 1.00 81.25 85 GLY A C 1
ATOM 685 O O . GLY A 1 85 ? -24.524 4.045 18.397 1.00 81.25 85 GLY A O 1
ATOM 686 N N . TYR A 1 86 ? -22.279 4.097 18.476 1.00 79.88 86 TYR A N 1
ATOM 687 C CA . TYR A 1 86 ? -22.111 5.551 18.641 1.00 79.88 86 TYR A CA 1
ATOM 688 C C . TYR A 1 86 ? -21.374 6.203 17.463 1.00 79.88 86 TYR A C 1
ATOM 690 O O . TYR A 1 86 ? -21.703 7.317 17.065 1.00 79.88 86 TYR A O 1
ATOM 698 N N . ALA A 1 87 ? -20.395 5.503 16.900 1.00 80.19 87 ALA A N 1
ATOM 699 C CA . ALA A 1 87 ? -19.542 5.915 15.799 1.00 80.19 87 ALA A CA 1
ATOM 700 C C . ALA A 1 87 ? -19.314 4.730 14.848 1.00 80.19 87 ALA A C 1
ATOM 702 O O . ALA A 1 87 ? -19.521 3.570 15.223 1.00 80.19 87 ALA A O 1
ATOM 703 N N . ARG A 1 88 ? -18.920 5.042 13.611 1.00 86.88 88 ARG A N 1
ATOM 704 C CA . ARG A 1 88 ? -18.738 4.079 12.521 1.00 86.88 88 ARG A CA 1
ATOM 705 C C . ARG A 1 88 ? -17.402 4.316 11.828 1.00 86.88 88 ARG A C 1
ATOM 707 O O . ARG A 1 88 ? -17.001 5.473 11.696 1.00 86.88 88 ARG A O 1
ATOM 714 N N . LEU A 1 89 ? -16.776 3.222 11.414 1.00 82.31 89 LEU A N 1
ATOM 715 C CA . LEU A 1 89 ? -15.531 3.140 10.660 1.00 82.31 89 LEU A CA 1
ATOM 716 C C . LEU A 1 89 ? -15.778 2.421 9.331 1.00 82.31 89 LEU A C 1
ATOM 718 O O . LEU A 1 89 ? -16.470 1.374 9.364 1.00 82.31 89 LEU A O 1
#